Protein AF-A0A6B2G8E3-F1 (afdb_monomer_lite)

Secondary structure (DSSP, 8-state):
----SSS------SS--TTSSS--TT-S---SSHHHHHHHS-SS--B-TTSSBSSTT---SSSTTEETTEE--SEEE--SBTTBPPEE--SS-SSPP----BPPTT-EETTTTEEEETTEEEEHHHHHHHHHT-TT----HHHHHHHHHHH--TTS---SSSGGG--

Radius of gyration: 23.14 Å; chains: 1; bounding box: 54×34×61 Å

Structure (mmCIF, N/CA/C/O backbone):
data_AF-A0A6B2G8E3-F1
#
_entry.id   AF-A0A6B2G8E3-F1
#
loop_
_atom_site.group_PDB
_atom_site.id
_atom_site.type_symbol
_atom_site.label_atom_id
_atom_site.label_alt_id
_atom_site.label_comp_id
_atom_site.label_asym_id
_atom_site.label_entity_id
_atom_site.label_seq_id
_atom_site.pdbx_PDB_ins_code
_atom_site.Cartn_x
_atom_site.Cartn_y
_atom_site.Cartn_z
_atom_site.occupancy
_atom_site.B_iso_or_equiv
_atom_site.auth_seq_id
_atom_site.auth_comp_id
_atom_site.auth_asym_id
_atom_site.auth_atom_id
_atom_site.pdbx_PDB_model_num
ATOM 1 N N . SER A 1 1 ? -5.509 -1.601 -18.429 1.00 40.09 1 SER A N 1
ATOM 2 C CA . SER A 1 1 ? -4.854 -1.121 -17.200 1.00 40.09 1 SER A CA 1
ATOM 3 C C . SER A 1 1 ? -5.926 -0.511 -16.318 1.00 40.09 1 SER A C 1
ATOM 5 O O . SER A 1 1 ? -6.581 0.426 -16.755 1.00 40.09 1 SER A O 1
ATOM 7 N N . THR A 1 2 ? -6.190 -1.104 -15.153 1.00 43.28 2 THR A N 1
ATOM 8 C CA . THR A 1 2 ? -7.331 -0.767 -14.284 1.00 43.28 2 THR A CA 1
ATOM 9 C C . THR A 1 2 ? -6.805 -0.159 -12.985 1.00 43.28 2 THR A C 1
ATOM 11 O O . THR A 1 2 ? -6.820 -0.798 -11.940 1.00 43.28 2 THR A O 1
ATOM 14 N N . GLN A 1 3 ? -6.289 1.068 -13.053 1.00 52.97 3 GLN A N 1
ATOM 15 C CA . GLN A 1 3 ? -5.758 1.807 -11.896 1.00 52.97 3 GLN A CA 1
ATOM 16 C C . GLN A 1 3 ? -6.654 3.015 -11.567 1.00 52.97 3 GLN A C 1
ATOM 18 O O . GLN A 1 3 ? -6.177 4.119 -11.351 1.00 52.97 3 GLN A O 1
ATOM 23 N N . CYS A 1 4 ? -7.979 2.810 -11.553 1.00 56.28 4 CYS A N 1
ATOM 24 C CA . CYS A 1 4 ? -8.975 3.871 -11.319 1.00 56.28 4 CYS A CA 1
ATOM 25 C C . CYS A 1 4 ? -9.742 3.767 -9.986 1.00 56.28 4 CYS A C 1
ATOM 27 O O . CYS A 1 4 ? -10.675 4.533 -9.784 1.00 56.28 4 CYS A O 1
ATOM 29 N N . LEU A 1 5 ? -9.381 2.865 -9.063 1.00 51.88 5 LEU A N 1
ATOM 30 C CA . LEU A 1 5 ? -10.162 2.651 -7.826 1.00 51.88 5 LEU A CA 1
ATOM 31 C C . LEU A 1 5 ? -9.430 2.965 -6.512 1.00 51.88 5 LEU A C 1
ATOM 33 O O . LEU A 1 5 ? -9.969 2.704 -5.443 1.00 51.88 5 LEU A O 1
ATOM 37 N N . ARG A 1 6 ? -8.233 3.564 -6.548 1.00 53.66 6 ARG A N 1
ATOM 38 C CA . ARG A 1 6 ? -7.533 3.970 -5.309 1.00 53.66 6 ARG A CA 1
ATOM 39 C C . ARG A 1 6 ? -7.967 5.331 -4.763 1.00 53.66 6 ARG A C 1
ATOM 41 O O . ARG A 1 6 ? -7.667 5.654 -3.617 1.00 53.66 6 ARG A O 1
ATOM 48 N N . ILE A 1 7 ? -8.695 6.121 -5.550 1.00 48.19 7 ILE A N 1
ATOM 49 C CA . ILE A 1 7 ? -9.247 7.394 -5.089 1.00 48.19 7 ILE A CA 1
ATOM 50 C C . ILE A 1 7 ? -10.634 7.108 -4.521 1.00 48.19 7 ILE A C 1
ATOM 52 O O . ILE A 1 7 ? -11.611 6.999 -5.259 1.00 48.19 7 ILE A O 1
ATOM 56 N N . SER A 1 8 ? -10.720 6.988 -3.196 1.00 54.97 8 SER A N 1
ATOM 57 C CA . SER A 1 8 ? -12.003 7.088 -2.501 1.00 54.97 8 SER A CA 1
ATOM 58 C C . SER A 1 8 ? -12.574 8.471 -2.814 1.00 54.97 8 SER A C 1
ATOM 60 O O . SER A 1 8 ? -12.040 9.488 -2.360 1.00 54.97 8 SER A O 1
ATOM 62 N N . MET A 1 9 ? -13.602 8.527 -3.670 1.00 54.62 9 MET A N 1
ATOM 63 C CA . MET A 1 9 ? -14.314 9.770 -3.939 1.00 54.62 9 MET A CA 1
ATOM 64 C C . MET A 1 9 ? -14.793 10.308 -2.594 1.00 54.62 9 MET A C 1
ATOM 66 O O . MET A 1 9 ? -15.626 9.684 -1.938 1.00 54.62 9 MET A O 1
ATOM 70 N N . ARG A 1 10 ? -14.256 11.461 -2.173 1.00 57.34 10 ARG A N 1
ATOM 71 C CA . ARG A 1 10 ? -14.708 12.199 -0.986 1.00 57.34 10 ARG A CA 1
ATOM 72 C C . ARG A 1 10 ? -16.093 12.792 -1.260 1.00 57.34 10 ARG A C 1
ATOM 74 O O . ARG A 1 10 ? -16.267 14.005 -1.305 1.00 57.34 10 ARG A O 1
ATOM 81 N N . SER A 1 11 ? -17.082 11.933 -1.478 1.00 59.59 11 SER A N 1
ATOM 82 C CA . SER A 1 11 ? -18.479 12.306 -1.341 1.00 59.59 11 SER A CA 1
ATOM 83 C C . SER A 1 11 ? -18.673 12.658 0.128 1.00 59.59 11 SER A C 1
ATOM 85 O O . SER A 1 11 ? -18.470 11.812 0.999 1.00 59.59 11 SER A O 1
ATOM 87 N N . LYS A 1 12 ? -18.984 13.925 0.426 1.00 56.44 12 LYS A N 1
ATOM 88 C CA . LYS A 1 12 ? -19.460 14.304 1.759 1.00 56.44 12 LYS A CA 1
ATOM 89 C C . LYS A 1 12 ? -20.747 13.525 1.990 1.00 56.44 12 LYS A C 1
ATOM 91 O O . LYS A 1 12 ? -21.782 13.866 1.421 1.00 56.44 12 LYS A O 1
ATOM 96 N N . ARG A 1 13 ? -20.667 12.459 2.781 1.00 64.50 13 ARG A N 1
ATOM 97 C CA . ARG A 1 13 ? -21.838 11.678 3.155 1.00 64.50 13 ARG A CA 1
ATOM 98 C C . ARG A 1 13 ? -22.793 12.584 3.926 1.00 64.50 13 ARG A C 1
ATOM 100 O O . ARG A 1 13 ? -22.408 13.231 4.895 1.00 64.50 13 ARG A O 1
ATOM 107 N N . ILE A 1 14 ? -24.017 12.701 3.414 1.00 65.62 14 ILE A N 1
ATOM 108 C CA . ILE A 1 14 ? -25.069 13.572 3.964 1.00 65.62 14 ILE A CA 1
ATOM 109 C C . ILE A 1 14 ? -25.704 12.924 5.208 1.00 65.62 14 ILE A C 1
ATOM 111 O O . ILE A 1 14 ? -26.294 13.616 6.033 1.00 65.62 14 ILE A O 1
ATOM 115 N N . TYR A 1 15 ? -25.558 11.606 5.362 1.00 72.69 15 TYR A N 1
ATOM 116 C CA . TYR A 1 15 ? -26.132 10.824 6.448 1.00 72.69 15 TYR A CA 1
ATOM 117 C C . TYR A 1 15 ? -25.060 9.922 7.060 1.00 72.69 15 TYR A C 1
ATOM 119 O O . TYR A 1 15 ? -24.352 9.255 6.309 1.00 72.69 15 TYR A O 1
ATOM 127 N N . SER A 1 16 ? -24.956 9.938 8.391 1.00 83.06 16 SER A N 1
ATOM 128 C CA . SER A 1 16 ? -24.069 9.062 9.163 1.00 83.06 16 SER A CA 1
ATOM 129 C C . SER A 1 16 ? -24.804 7.773 9.491 1.00 83.06 16 SER A C 1
ATOM 131 O O . SER A 1 16 ? -25.940 7.829 9.980 1.00 83.06 16 SER A O 1
ATOM 133 N N . LYS A 1 17 ? -24.198 6.624 9.190 1.00 89.50 17 LYS A N 1
ATOM 134 C CA . LYS A 1 17 ? -24.823 5.330 9.453 1.00 89.50 17 LYS A CA 1
ATOM 135 C C . LYS A 1 17 ? -23.795 4.271 9.826 1.00 89.50 17 LYS A C 1
ATOM 137 O O . LYS A 1 17 ? -23.260 3.593 8.957 1.00 89.50 17 LYS A O 1
ATOM 142 N N . CYS A 1 18 ? -23.734 3.996 11.122 1.00 89.69 18 CYS A N 1
ATOM 143 C CA . CYS A 1 18 ? -22.975 2.873 11.636 1.00 89.69 18 CYS A CA 1
ATOM 144 C C . CYS A 1 18 ? -23.301 1.548 10.926 1.00 89.69 18 CYS A C 1
ATOM 146 O O . CYS A 1 18 ? -24.467 1.132 10.819 1.00 89.69 18 CYS A O 1
ATOM 148 N N . GLY A 1 19 ? -22.244 0.869 10.490 1.00 88.44 19 GLY A N 1
ATOM 149 C CA . GLY A 1 19 ? -22.281 -0.444 9.867 1.00 88.44 19 GLY A CA 1
ATOM 150 C C . GLY A 1 19 ? -22.314 -0.395 8.342 1.00 88.44 19 GLY A C 1
ATOM 151 O O . GLY A 1 19 ? -22.687 -1.388 7.707 1.00 88.44 19 GLY A O 1
ATOM 152 N N . ASP A 1 20 ? -21.969 0.739 7.738 1.00 88.62 20 ASP A N 1
ATOM 153 C CA . ASP A 1 20 ? -21.867 0.895 6.289 1.00 88.62 20 ASP A CA 1
ATOM 154 C C . ASP A 1 20 ? -20.412 0.914 5.777 1.00 88.62 20 ASP A C 1
ATOM 156 O O . ASP A 1 20 ? -20.175 1.010 4.567 1.00 88.62 20 ASP A O 1
ATOM 160 N N . GLY A 1 21 ? -19.455 0.732 6.693 1.00 86.25 21 GLY A N 1
ATOM 161 C CA . GLY A 1 21 ? -18.032 0.560 6.421 1.00 86.25 21 GLY A CA 1
ATOM 162 C C . GLY A 1 21 ? -17.268 1.869 6.246 1.00 86.25 21 GLY A C 1
ATOM 163 O O . GLY A 1 21 ? -16.173 1.855 5.682 1.00 86.25 21 GLY A O 1
ATOM 164 N N . HIS A 1 22 ? -17.826 3.005 6.666 1.00 87.31 22 HIS A N 1
ATOM 165 C CA . HIS A 1 22 ? -17.102 4.270 6.685 1.00 87.31 22 HIS A CA 1
ATOM 166 C C . HIS A 1 22 ? -17.277 4.979 8.016 1.00 87.31 22 HIS A C 1
ATOM 168 O O . HIS A 1 22 ? -18.388 5.249 8.435 1.00 87.31 22 HIS A O 1
ATOM 174 N N . VAL A 1 23 ? -16.155 5.391 8.599 1.00 89.31 23 VAL A N 1
ATOM 175 C CA . VAL A 1 23 ? -16.160 6.161 9.843 1.00 89.31 23 VAL A CA 1
ATOM 176 C C . VAL A 1 23 ? -16.769 7.544 9.606 1.00 89.31 23 VAL A C 1
ATOM 178 O O . VAL A 1 23 ? -16.157 8.400 8.952 1.00 89.31 23 VAL A O 1
ATOM 181 N N . ASP A 1 24 ? -17.966 7.754 10.144 1.00 90.12 24 ASP A N 1
ATOM 182 C CA . ASP A 1 24 ? -18.692 9.018 10.092 1.00 90.12 24 ASP A CA 1
ATOM 183 C C . ASP A 1 24 ? -18.494 9.864 11.369 1.00 90.12 24 ASP A C 1
ATOM 185 O O . ASP A 1 24 ? -17.752 9.538 12.298 1.00 90.12 24 ASP A O 1
ATOM 189 N N . LYS A 1 25 ? -19.148 11.032 11.423 1.00 85.75 25 LYS A N 1
ATOM 190 C CA . LYS A 1 25 ? -19.110 11.897 12.608 1.00 85.75 25 LYS A CA 1
ATOM 191 C C . LYS A 1 25 ? -19.791 11.190 13.792 1.00 85.75 25 LYS A C 1
ATOM 193 O O . LYS A 1 25 ? -20.986 10.925 13.719 1.00 85.75 25 LYS A O 1
ATOM 198 N N . ASN A 1 26 ? -19.058 11.057 14.904 1.00 87.06 26 ASN A N 1
ATOM 199 C CA . ASN A 1 26 ? -19.423 10.370 16.162 1.00 87.06 26 ASN A CA 1
ATOM 200 C C . ASN A 1 26 ? -19.170 8.852 16.190 1.00 87.06 26 ASN A C 1
ATOM 202 O O . ASN A 1 26 ? -19.643 8.191 17.110 1.00 87.06 26 ASN A O 1
ATOM 206 N N . GLU A 1 27 ? -18.426 8.322 15.227 1.00 91.69 27 GLU A N 1
ATOM 207 C CA . GLU A 1 27 ? -17.971 6.932 15.224 1.00 91.69 27 GLU A CA 1
ATOM 208 C C . GLU A 1 27 ? -16.457 6.891 15.444 1.00 91.69 27 GLU A C 1
ATOM 210 O O . GLU A 1 27 ? -15.724 7.735 14.919 1.00 91.69 27 GLU A O 1
ATOM 215 N N . ASP A 1 28 ? -15.983 5.906 16.204 1.00 92.00 28 ASP A N 1
ATOM 216 C CA . ASP A 1 28 ? -14.546 5.651 16.368 1.00 92.00 28 ASP A CA 1
ATOM 217 C C . ASP A 1 28 ? -14.015 4.748 15.240 1.00 92.00 28 ASP A C 1
ATOM 219 O O . ASP A 1 28 ? -12.846 4.810 14.853 1.00 92.00 28 ASP A O 1
ATOM 223 N N . CYS A 1 29 ? -14.886 3.885 14.715 1.00 91.12 29 CYS A N 1
ATOM 224 C CA . CYS A 1 29 ? -14.590 2.866 13.717 1.00 91.12 29 CYS A CA 1
ATOM 225 C C . CYS A 1 29 ? -15.878 2.399 13.030 1.00 91.12 29 CYS A C 1
ATOM 227 O O . CYS A 1 29 ? -16.948 2.514 13.608 1.00 91.12 29 CYS A O 1
ATOM 229 N N . ASP A 1 30 ? -15.783 1.797 11.842 1.00 90.38 30 ASP A N 1
ATOM 230 C CA . ASP A 1 30 ? -16.917 1.109 11.216 1.00 90.38 30 ASP A CA 1
ATOM 231 C C . ASP A 1 30 ? -16.437 -0.185 10.540 1.00 90.38 30 ASP A C 1
ATOM 233 O O . ASP A 1 30 ? -15.726 -0.182 9.539 1.00 90.38 30 ASP A O 1
ATOM 237 N N . CYS A 1 31 ? -16.824 -1.314 11.125 1.00 86.81 31 CYS A N 1
ATOM 238 C CA . CYS A 1 31 ? -16.509 -2.675 10.683 1.00 86.81 31 CYS A CA 1
ATOM 239 C C . CYS A 1 31 ? -17.521 -3.245 9.666 1.00 86.81 31 CYS A C 1
ATOM 241 O O . CYS A 1 31 ? -17.477 -4.438 9.342 1.00 86.81 31 CYS A O 1
ATOM 243 N N . GLY A 1 32 ? -18.446 -2.421 9.175 1.00 86.25 32 GLY A N 1
ATOM 244 C CA . GLY A 1 32 ? -19.519 -2.801 8.270 1.00 86.25 32 GLY A CA 1
ATOM 245 C C . GLY A 1 32 ? -20.709 -3.447 8.980 1.00 86.25 32 GLY A C 1
ATOM 246 O O . GLY A 1 32 ? -20.903 -3.339 10.190 1.00 86.25 32 GLY A O 1
ATOM 247 N N . HIS A 1 33 ? -21.548 -4.129 8.199 1.00 85.88 33 HIS A N 1
ATOM 248 C CA . HIS A 1 33 ? -22.840 -4.633 8.662 1.00 85.88 33 HIS A CA 1
ATOM 249 C C . HIS A 1 33 ? -22.715 -5.469 9.947 1.00 85.88 33 HIS A C 1
ATOM 251 O O . HIS A 1 33 ? -21.874 -6.364 10.019 1.00 85.88 33 HIS A O 1
ATOM 257 N N . GLN A 1 34 ? -23.597 -5.247 10.929 1.00 78.75 34 GLN A N 1
ATOM 258 C CA . GLN A 1 34 ? -23.481 -5.793 12.295 1.00 78.75 34 GLN A CA 1
ATOM 259 C C . GLN A 1 34 ? -23.169 -7.299 12.348 1.00 78.75 34 GLN A C 1
ATOM 261 O O . GLN A 1 34 ? -22.269 -7.735 13.058 1.00 78.75 34 GLN A O 1
ATOM 266 N N . GLN A 1 35 ? -23.862 -8.100 11.531 1.00 74.00 35 GLN A N 1
ATOM 267 C CA . GLN A 1 35 ? -23.666 -9.557 11.485 1.00 74.00 35 GLN A CA 1
ATOM 268 C C . GLN A 1 35 ? -22.281 -9.985 10.973 1.00 74.00 35 GLN A C 1
ATOM 270 O O . GLN A 1 35 ? -21.841 -11.100 11.256 1.00 74.00 35 GLN A O 1
ATOM 275 N N . ILE A 1 36 ? -21.635 -9.135 10.172 1.00 74.31 36 ILE A N 1
ATOM 276 C CA . ILE A 1 36 ? -20.290 -9.336 9.629 1.00 74.31 36 ILE A CA 1
ATOM 277 C C . ILE A 1 36 ? -19.264 -8.795 10.623 1.00 74.31 36 ILE A C 1
ATOM 279 O O . ILE A 1 36 ? -1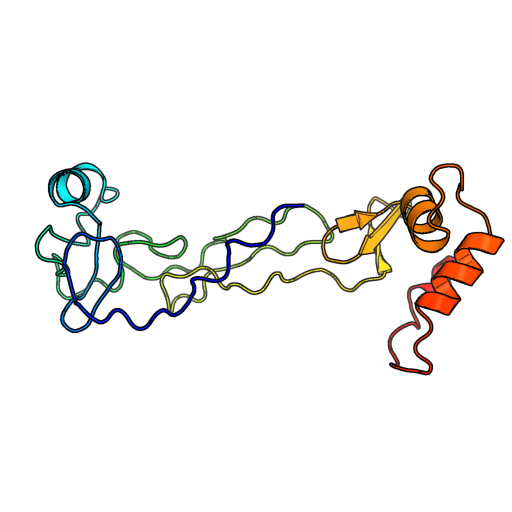8.289 -9.487 10.898 1.00 74.31 36 ILE A O 1
ATOM 283 N N . CYS A 1 37 ? -19.515 -7.626 11.218 1.00 79.31 37 CYS A N 1
ATOM 284 C CA . CYS A 1 37 ? -18.623 -7.006 12.193 1.00 79.31 37 CYS A CA 1
ATOM 285 C C . CYS A 1 37 ? -18.264 -7.956 13.346 1.00 79.31 37 CYS A C 1
ATOM 287 O O . CYS A 1 37 ? -17.086 -8.184 13.624 1.00 79.31 37 CYS A O 1
ATOM 289 N N . ASP A 1 38 ? -19.268 -8.607 13.939 1.00 69.69 38 ASP A N 1
ATOM 290 C CA . ASP A 1 38 ? -19.068 -9.523 15.068 1.00 69.69 38 ASP A CA 1
ATOM 291 C C . ASP A 1 38 ? -18.363 -10.838 14.673 1.00 69.69 38 ASP A C 1
ATOM 293 O O . ASP A 1 38 ? -17.876 -11.566 15.542 1.00 69.69 38 ASP A O 1
ATOM 297 N N . LYS A 1 39 ? -18.320 -11.163 13.370 1.00 67.38 39 LYS A N 1
ATOM 298 C CA . LYS A 1 39 ? -17.778 -12.423 12.829 1.00 67.38 39 LYS A CA 1
ATOM 299 C C . LYS A 1 39 ? -16.408 -12.289 12.157 1.00 67.38 39 LYS A C 1
ATOM 301 O O . LYS A 1 39 ? -15.659 -13.261 12.162 1.00 67.38 39 LYS A O 1
ATOM 306 N N . PHE A 1 40 ? -16.103 -11.140 11.551 1.00 60.62 40 PHE A N 1
ATOM 307 C CA . PHE A 1 40 ? -14.959 -10.953 10.645 1.00 60.62 40 PHE A CA 1
ATOM 308 C C . PHE A 1 40 ? -13.954 -9.888 11.096 1.00 60.62 40 PHE A C 1
ATOM 310 O O . PHE A 1 40 ? -12.910 -9.754 10.459 1.00 60.62 40 PHE A O 1
ATOM 317 N N . THR A 1 41 ? -14.211 -9.152 12.183 1.00 57.44 41 THR A N 1
ATOM 318 C CA . THR A 1 41 ? -13.176 -8.294 12.776 1.00 57.44 41 THR A CA 1
ATOM 319 C C . THR A 1 41 ? -12.028 -9.180 13.268 1.00 57.44 41 THR A C 1
ATOM 321 O O . THR A 1 41 ? -12.182 -10.022 14.152 1.00 57.44 41 THR A O 1
ATOM 324 N N . ASN A 1 42 ? -10.892 -9.070 12.579 1.00 52.06 42 ASN A N 1
ATOM 325 C CA . ASN A 1 42 ? -9.691 -9.880 12.752 1.00 52.06 42 ASN A CA 1
ATOM 326 C C . ASN A 1 42 ? -9.312 -10.048 14.222 1.00 52.06 42 ASN A C 1
ATOM 328 O O . ASN A 1 42 ? -8.735 -9.123 14.763 1.00 52.06 42 ASN A O 1
ATOM 332 N N . LYS A 1 43 ? -9.541 -11.235 14.804 1.00 48.66 43 LYS A N 1
ATOM 333 C CA . LYS A 1 43 ? -8.863 -11.842 15.977 1.00 48.66 43 LYS A CA 1
ATOM 334 C C . LYS A 1 43 ? -8.777 -11.036 17.296 1.00 48.66 43 LYS A C 1
ATOM 336 O O . LYS A 1 43 ? -8.555 -11.645 18.333 1.00 48.66 43 LYS A O 1
ATOM 341 N N . ASP A 1 44 ? -9.085 -9.750 17.276 1.00 56.25 44 ASP A N 1
ATOM 342 C CA . ASP A 1 44 ? -9.237 -8.785 18.346 1.00 56.25 44 ASP A CA 1
ATOM 343 C C . ASP A 1 44 ? -10.400 -7.896 17.904 1.00 56.25 44 ASP A C 1
ATOM 345 O O . ASP A 1 44 ? -10.358 -7.259 16.853 1.00 56.25 44 ASP A O 1
ATOM 349 N N . LYS A 1 45 ? -11.492 -7.912 18.665 1.00 78.25 45 LYS A N 1
ATOM 350 C CA . LYS A 1 45 ? -12.707 -7.142 18.378 1.00 78.25 45 LYS A CA 1
ATOM 351 C C . LYS A 1 45 ? -12.413 -5.650 18.538 1.00 78.25 45 LYS A C 1
ATOM 353 O O . LYS A 1 45 ? -12.818 -5.079 19.535 1.00 78.25 45 LYS A O 1
ATOM 358 N N . CYS A 1 46 ? -11.647 -5.017 17.655 1.00 89.25 46 CYS A N 1
ATOM 359 C CA . CYS A 1 46 ? -11.242 -3.620 17.822 1.00 89.25 46 CYS A CA 1
ATOM 360 C C . CYS A 1 46 ? -12.449 -2.680 17.766 1.00 89.25 46 CYS A C 1
ATOM 362 O O . CYS A 1 46 ? -12.509 -1.726 18.533 1.00 89.25 46 CYS A O 1
ATOM 364 N N . CYS A 1 47 ? -13.415 -3.001 16.904 1.00 90.56 47 CYS A N 1
ATOM 365 C CA . CYS A 1 47 ? -14.674 -2.288 16.726 1.00 90.56 47 CYS A CA 1
ATOM 366 C C . CYS A 1 47 ? -15.859 -3.167 17.126 1.00 90.56 47 CYS A C 1
ATOM 368 O O . CYS A 1 47 ? -15.819 -4.379 16.896 1.00 90.56 47 CYS A O 1
ATOM 370 N N . ASP A 1 48 ? -16.907 -2.569 17.687 1.00 88.38 48 ASP A N 1
ATOM 371 C CA . ASP A 1 48 ? -18.195 -3.231 17.891 1.00 88.38 48 ASP A CA 1
ATOM 372 C C . ASP A 1 48 ? -19.254 -2.818 16.853 1.00 88.38 48 ASP A C 1
ATOM 374 O O . ASP A 1 48 ? -19.081 -1.897 16.056 1.00 88.38 48 ASP A O 1
ATOM 378 N N . SER A 1 49 ? -20.403 -3.496 16.887 1.00 87.56 49 SER A N 1
ATOM 379 C CA . SER A 1 49 ? -21.566 -3.212 16.033 1.00 87.56 49 SER A CA 1
ATOM 380 C C . SER A 1 49 ? -22.288 -1.890 16.348 1.00 87.56 49 SER A C 1
ATOM 382 O O . SER A 1 49 ? -23.338 -1.613 15.755 1.00 87.56 49 SER A O 1
ATOM 384 N N . LYS A 1 50 ? -21.748 -1.093 17.281 1.00 89.50 50 LYS A N 1
ATOM 385 C CA . LYS A 1 50 ? -22.157 0.281 17.597 1.00 89.50 50 LYS A CA 1
ATOM 386 C C . LYS A 1 50 ? -21.142 1.313 17.090 1.00 89.50 50 LYS A C 1
ATOM 388 O O . LYS A 1 50 ? -21.322 2.490 17.387 1.00 89.50 50 LYS A O 1
ATOM 393 N N . CYS A 1 51 ? -20.134 0.887 16.324 1.00 90.62 51 CYS A N 1
ATOM 394 C CA . CYS A 1 51 ? -19.118 1.751 15.723 1.00 90.62 51 CYS A CA 1
ATOM 395 C C . CYS A 1 51 ? -18.218 2.452 16.749 1.00 90.62 51 CYS A C 1
ATOM 397 O O . CYS A 1 51 ? -17.745 3.572 16.546 1.00 90.62 51 CYS A O 1
ATOM 399 N N . MET A 1 52 ? -17.977 1.760 17.865 1.00 91.25 52 MET A N 1
ATOM 400 C CA . MET A 1 52 ? -17.115 2.207 18.953 1.00 91.25 52 MET A CA 1
ATOM 401 C C . MET A 1 52 ? -15.922 1.271 19.111 1.00 91.25 52 MET A C 1
ATOM 403 O O . MET A 1 52 ? -16.028 0.056 18.893 1.00 91.25 52 MET A O 1
ATOM 407 N N . PHE A 1 53 ? -14.791 1.812 19.572 1.00 92.31 53 PHE A N 1
ATOM 408 C CA . PHE A 1 53 ? -13.698 0.948 19.994 1.00 92.31 53 PHE A CA 1
ATOM 409 C C . PHE A 1 53 ? -14.104 0.135 21.224 1.00 92.31 53 PHE A C 1
ATOM 411 O O . PHE A 1 53 ? -14.601 0.673 22.215 1.00 92.31 53 PHE A O 1
ATOM 418 N N . THR A 1 54 ? -13.838 -1.173 21.215 1.00 90.69 54 THR A N 1
ATOM 419 C CA . THR A 1 54 ? -14.178 -2.019 22.378 1.00 90.69 54 THR A CA 1
ATOM 420 C C . THR A 1 54 ? -13.275 -1.770 23.584 1.00 90.69 54 THR A C 1
ATOM 422 O O . THR A 1 54 ? -13.616 -2.159 24.704 1.00 90.69 54 THR A O 1
ATOM 425 N N . LYS A 1 55 ? -12.122 -1.121 23.373 1.00 90.06 55 LYS A N 1
ATOM 426 C CA . LYS A 1 55 ? -11.217 -0.643 24.422 1.00 90.06 55 LYS A CA 1
ATOM 427 C C . LYS A 1 55 ? -10.737 0.766 24.092 1.00 90.06 55 LYS A C 1
ATOM 429 O O . LYS A 1 55 ? -10.316 1.028 22.972 1.00 90.06 55 LYS A O 1
ATOM 434 N N . GLY A 1 56 ? -10.686 1.636 25.101 1.00 88.00 56 GLY A N 1
ATOM 435 C CA . GLY A 1 56 ? -10.284 3.040 24.931 1.00 88.00 56 GLY A CA 1
ATOM 436 C C . GLY A 1 56 ? -8.814 3.278 24.550 1.00 88.00 56 GLY A C 1
ATOM 437 O O . GLY A 1 56 ? -8.443 4.414 24.295 1.00 88.00 56 GLY A O 1
ATOM 438 N N . GLN A 1 57 ? -7.977 2.236 24.525 1.00 88.75 57 GLN A N 1
ATOM 439 C CA . GLN A 1 57 ? -6.570 2.313 24.102 1.00 88.75 57 GLN A CA 1
ATOM 440 C C . GLN A 1 57 ? -6.358 1.984 22.615 1.00 88.75 57 GLN A C 1
ATOM 442 O O . GLN A 1 57 ? -5.224 1.995 22.149 1.00 88.75 57 GLN A O 1
ATOM 447 N N . TYR A 1 58 ? -7.412 1.599 21.895 1.00 92.56 58 TYR A N 1
ATOM 448 C CA . TYR A 1 58 ? -7.314 1.240 20.485 1.00 92.56 58 TYR A CA 1
ATOM 449 C C . TYR A 1 58 ? -7.248 2.482 19.603 1.00 92.56 58 TYR A C 1
ATOM 451 O O . TYR A 1 58 ? -7.851 3.510 19.900 1.00 92.56 58 TYR A O 1
ATOM 459 N N . PHE A 1 59 ? -6.495 2.367 18.512 1.00 92.88 59 PHE A N 1
ATOM 460 C CA . PHE A 1 59 ? -6.265 3.456 17.562 1.00 92.88 59 PHE A CA 1
ATOM 461 C C . PHE A 1 59 ? -6.853 3.164 16.182 1.00 92.88 59 PHE A C 1
ATOM 463 O O . PHE A 1 59 ? -7.035 4.077 15.382 1.00 92.88 59 PHE A O 1
ATOM 470 N N . CYS A 1 60 ? -7.135 1.898 15.880 1.00 92.19 60 CYS A N 1
ATOM 471 C CA . CYS A 1 60 ? -7.707 1.484 14.609 1.00 92.19 60 CYS A CA 1
ATOM 472 C C . CYS A 1 60 ? -8.491 0.178 14.752 1.00 92.19 60 CYS A C 1
ATOM 474 O O . CYS A 1 60 ? -8.308 -0.574 15.709 1.00 92.19 60 CYS A O 1
ATOM 476 N N . ALA A 1 61 ? -9.343 -0.103 13.766 1.00 89.94 61 ALA A N 1
ATOM 477 C CA . ALA A 1 61 ? -10.057 -1.374 13.661 1.00 89.94 61 ALA A CA 1
ATOM 478 C C . ALA A 1 61 ? -9.947 -2.048 12.288 1.00 89.94 61 ALA A C 1
ATOM 480 O O . ALA A 1 61 ? -10.164 -3.254 12.181 1.00 89.94 61 ALA A O 1
ATOM 481 N N . ASP A 1 62 ? -9.607 -1.286 11.252 1.00 87.62 62 ASP A N 1
ATOM 482 C CA . ASP A 1 62 ? -9.494 -1.738 9.871 1.00 87.62 62 ASP A CA 1
ATOM 483 C C . ASP A 1 62 ? -8.289 -1.088 9.171 1.00 87.62 62 ASP A C 1
ATOM 485 O O . ASP A 1 62 ? -7.622 -0.221 9.738 1.00 87.62 62 ASP A O 1
ATOM 489 N N . GLY A 1 63 ? -8.033 -1.488 7.925 1.00 88.88 63 GLY A N 1
ATOM 490 C CA . GLY A 1 63 ? -6.980 -0.930 7.076 1.00 88.88 63 GLY A CA 1
ATOM 491 C C . GLY A 1 63 ? -5.657 -1.699 7.129 1.00 88.88 63 GLY A C 1
ATOM 492 O O . GLY A 1 63 ? -5.320 -2.345 8.120 1.00 88.88 63 GLY A O 1
ATOM 493 N N . ASP A 1 64 ? -4.884 -1.611 6.042 1.00 92.38 64 ASP A N 1
ATOM 494 C CA . ASP A 1 64 ? -3.643 -2.382 5.842 1.00 92.38 64 ASP A CA 1
ATOM 495 C C . ASP A 1 64 ? -2.533 -2.050 6.857 1.00 92.38 64 ASP A C 1
ATOM 497 O O . ASP A 1 64 ? -1.578 -2.815 7.024 1.00 92.38 64 ASP A O 1
ATOM 501 N N . CYS A 1 65 ? -2.655 -0.901 7.529 1.00 94.88 65 CYS A N 1
ATOM 502 C CA . CYS A 1 65 ? -1.735 -0.443 8.566 1.00 94.88 65 CYS A CA 1
ATOM 503 C C . CYS A 1 65 ? -2.279 -0.601 9.988 1.00 94.88 65 CYS A C 1
ATOM 505 O O . CYS A 1 65 ? -1.689 -0.047 10.920 1.00 94.88 65 CYS A O 1
ATOM 507 N N . CYS A 1 66 ? -3.357 -1.363 10.179 1.00 93.25 66 CYS A N 1
ATOM 508 C CA . CYS A 1 66 ? -3.881 -1.706 11.495 1.00 93.25 66 CYS A CA 1
ATOM 509 C C . CYS A 1 66 ? -3.490 -3.130 11.899 1.00 93.25 66 CYS A C 1
ATOM 511 O O . CYS A 1 66 ? -3.834 -4.100 11.220 1.00 93.25 66 CYS A O 1
ATOM 513 N N . LYS A 1 67 ? -2.788 -3.274 13.026 1.00 92.62 67 LYS A N 1
ATOM 514 C CA . LYS A 1 67 ? -2.443 -4.578 13.607 1.00 92.62 67 LYS A CA 1
ATOM 515 C C . LYS A 1 67 ? -2.717 -4.567 15.097 1.00 92.62 67 LYS A C 1
ATOM 517 O O . LYS A 1 67 ? -2.274 -3.662 15.789 1.00 92.62 67 LYS A O 1
ATOM 522 N N . ASN A 1 68 ? -3.425 -5.585 15.585 1.00 90.69 68 ASN A N 1
ATOM 523 C CA . ASN A 1 68 ? -3.795 -5.716 16.999 1.00 90.69 68 ASN A CA 1
ATOM 524 C C . ASN A 1 68 ? -4.441 -4.429 17.561 1.00 90.69 68 ASN A C 1
ATOM 526 O O . ASN A 1 68 ? -4.149 -4.015 18.679 1.00 90.69 68 ASN A O 1
ATOM 530 N N . CYS A 1 69 ? -5.294 -3.784 16.758 1.00 91.94 69 CYS A N 1
ATOM 531 C CA . CYS A 1 69 ? -5.967 -2.516 17.064 1.00 91.94 69 CYS A CA 1
ATOM 532 C C . CYS A 1 69 ? -5.052 -1.286 17.250 1.00 91.94 69 CYS A C 1
ATOM 534 O O . CYS A 1 69 ? -5.503 -0.246 17.742 1.00 91.94 69 CYS A O 1
ATOM 536 N N . GLU A 1 70 ? -3.786 -1.376 16.842 1.00 93.94 70 GLU A N 1
ATOM 537 C CA . GLU A 1 70 ? -2.808 -0.290 16.883 1.00 93.94 70 GLU A CA 1
ATOM 538 C C . GLU A 1 70 ? -2.268 0.024 15.482 1.00 93.94 70 GLU A C 1
ATOM 540 O O . GLU A 1 70 ? -2.251 -0.822 14.577 1.00 93.94 70 GLU A O 1
ATOM 545 N N . TYR A 1 71 ? -1.811 1.264 15.292 1.00 95.50 71 TYR A N 1
ATOM 546 C CA . TYR A 1 71 ? -1.090 1.628 14.078 1.00 95.50 71 TYR A CA 1
ATOM 547 C C . TYR A 1 71 ? 0.236 0.880 14.007 1.00 95.50 71 TYR A C 1
ATOM 549 O O . TYR A 1 71 ? 0.929 0.681 15.001 1.00 95.50 71 TYR A O 1
ATOM 557 N N . SER A 1 72 ? 0.607 0.486 12.798 1.00 95.56 72 SER A N 1
ATOM 558 C CA . SER A 1 72 ? 1.771 -0.359 12.557 1.00 95.56 72 SER A CA 1
ATOM 559 C C . SER A 1 72 ? 2.788 0.315 11.640 1.00 95.56 72 SER A C 1
ATOM 561 O O . SER A 1 72 ? 2.508 1.332 11.007 1.00 95.56 72 SER A O 1
ATOM 563 N N . VAL A 1 73 ? 3.980 -0.277 11.568 1.00 96.56 73 VAL A N 1
ATOM 564 C CA . VAL A 1 73 ? 5.092 0.142 10.696 1.00 96.56 73 VAL A CA 1
ATOM 565 C C . VAL A 1 73 ? 5.500 -0.971 9.720 1.00 96.56 73 VAL A C 1
ATOM 567 O O . VAL A 1 73 ? 6.664 -1.110 9.361 1.00 96.56 73 VAL A O 1
ATOM 570 N N . ASN A 1 74 ? 4.553 -1.829 9.320 1.00 94.81 74 ASN A N 1
ATOM 571 C CA . ASN A 1 74 ? 4.826 -2.888 8.345 1.00 94.81 74 ASN A CA 1
ATOM 572 C C . ASN A 1 74 ? 4.740 -2.405 6.899 1.00 94.81 74 ASN A C 1
ATOM 574 O O . ASN A 1 74 ? 4.129 -1.385 6.595 1.00 94.81 74 ASN A O 1
ATOM 578 N N . ILE A 1 75 ? 5.274 -3.227 5.999 1.00 95.44 75 ILE A N 1
ATOM 579 C CA . ILE A 1 75 ? 4.968 -3.152 4.573 1.00 95.44 75 ILE A CA 1
ATOM 580 C C . ILE A 1 75 ? 3.469 -3.426 4.400 1.00 95.44 75 ILE A C 1
ATOM 582 O O . ILE A 1 75 ? 2.993 -4.499 4.781 1.00 95.44 75 ILE A O 1
ATOM 586 N N . CYS A 1 76 ? 2.721 -2.452 3.886 1.00 94.75 76 CYS A N 1
ATOM 587 C CA . CYS A 1 76 ? 1.294 -2.588 3.566 1.00 94.75 76 CYS A CA 1
ATOM 588 C C . CYS A 1 76 ? 1.054 -2.834 2.078 1.00 94.75 76 CYS A C 1
ATOM 590 O O . CYS A 1 76 ? 0.054 -3.448 1.713 1.00 94.75 76 CYS A O 1
ATOM 592 N N . ARG A 1 77 ? 2.008 -2.449 1.223 1.00 93.75 77 ARG A N 1
ATOM 593 C CA . ARG A 1 77 ? 2.041 -2.878 -0.172 1.00 93.75 77 ARG A CA 1
ATOM 594 C C . ARG A 1 77 ? 3.438 -3.366 -0.544 1.00 93.75 77 ARG A C 1
ATOM 596 O O . ARG A 1 77 ? 4.366 -2.560 -0.574 1.00 93.75 77 ARG A O 1
ATOM 603 N N . PRO A 1 78 ? 3.593 -4.653 -0.884 1.00 92.56 78 PRO A N 1
ATOM 604 C CA . PRO A 1 78 ? 4.844 -5.158 -1.428 1.00 92.56 78 PRO A CA 1
ATOM 605 C C . PRO A 1 78 ? 5.213 -4.477 -2.750 1.00 92.56 78 PRO A C 1
ATOM 607 O O . PRO A 1 78 ? 4.340 -4.073 -3.530 1.00 92.56 78 PRO A O 1
ATOM 610 N N . SER A 1 79 ? 6.514 -4.412 -3.019 1.00 92.25 79 SER A N 1
ATOM 611 C CA . SER A 1 79 ? 7.046 -4.072 -4.338 1.00 92.25 79 SER A CA 1
ATOM 612 C C . SER A 1 79 ? 6.568 -5.081 -5.392 1.00 92.25 79 SER A C 1
ATOM 614 O O . SER A 1 79 ? 6.551 -6.289 -5.149 1.00 92.25 79 SER A O 1
ATOM 616 N N . ARG A 1 80 ? 6.195 -4.595 -6.581 1.00 89.50 80 ARG A N 1
ATOM 617 C CA . ARG A 1 80 ? 5.884 -5.430 -7.756 1.00 89.50 80 ARG A CA 1
ATOM 618 C C . ARG A 1 80 ? 7.105 -5.724 -8.633 1.00 89.50 80 ARG A C 1
ATOM 620 O O . ARG A 1 80 ? 6.972 -6.413 -9.641 1.00 89.50 80 ARG A O 1
ATOM 627 N N . GLY A 1 81 ? 8.273 -5.194 -8.282 1.00 89.06 81 GLY A N 1
ATOM 628 C CA . GLY A 1 81 ? 9.511 -5.337 -9.040 1.00 89.06 81 GLY A CA 1
ATOM 629 C C . GLY A 1 81 ? 10.478 -4.187 -8.773 1.00 89.06 81 GLY A C 1
ATOM 630 O O . GLY A 1 81 ? 10.145 -3.210 -8.117 1.00 89.06 81 GLY A O 1
ATOM 631 N N . GLU A 1 82 ? 11.680 -4.262 -9.334 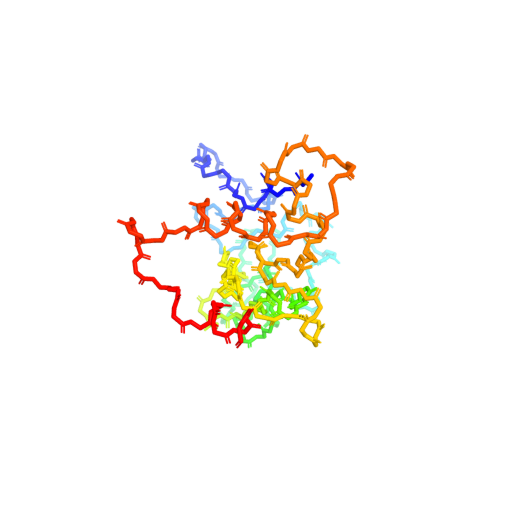1.00 90.44 82 GLU A N 1
ATOM 632 C CA . GLU A 1 82 ? 12.773 -3.296 -9.104 1.00 90.44 82 GLU A CA 1
ATOM 633 C C . GLU A 1 82 ? 12.447 -1.819 -9.436 1.00 90.44 82 GLU A C 1
ATOM 635 O O . GLU A 1 82 ? 13.134 -0.894 -8.980 1.00 90.44 82 GLU A O 1
ATOM 640 N N . CYS A 1 83 ? 11.392 -1.590 -10.224 1.00 89.19 83 CYS A N 1
ATOM 641 C CA . CYS A 1 83 ? 10.906 -0.267 -10.608 1.00 89.19 83 CYS A CA 1
ATOM 642 C C . CYS A 1 83 ? 9.799 0.285 -9.703 1.00 89.19 83 CYS A C 1
ATOM 644 O O . CYS A 1 83 ? 9.422 1.445 -9.849 1.00 89.19 83 CYS A O 1
ATOM 646 N N . ASP A 1 84 ? 9.304 -0.507 -8.761 1.00 91.19 84 ASP A N 1
ATOM 647 C CA . ASP A 1 84 ? 8.211 -0.170 -7.860 1.00 91.19 84 ASP A CA 1
ATOM 648 C C . ASP A 1 84 ? 8.680 -0.370 -6.419 1.00 91.19 84 ASP A C 1
ATOM 650 O O . ASP A 1 84 ? 9.098 -1.464 -6.042 1.00 91.19 84 ASP A O 1
ATOM 654 N N . LYS A 1 85 ? 8.662 0.679 -5.602 1.00 89.94 85 LYS A N 1
ATOM 655 C CA . LYS A 1 85 ? 9.049 0.561 -4.195 1.00 89.94 85 LYS A CA 1
ATOM 656 C C . LYS A 1 85 ? 7.876 0.024 -3.390 1.00 89.94 85 LYS A C 1
ATOM 658 O O . LYS A 1 85 ? 6.716 0.234 -3.724 1.00 89.94 85 LYS A O 1
ATOM 663 N N . GLU A 1 86 ? 8.188 -0.674 -2.312 1.00 93.12 86 GLU A N 1
ATOM 664 C CA . GLU A 1 86 ? 7.180 -1.039 -1.326 1.00 93.12 86 GLU A CA 1
ATOM 665 C C . GLU A 1 86 ? 6.664 0.193 -0.565 1.00 93.12 86 GLU A C 1
ATOM 667 O O . GLU A 1 86 ? 7.374 1.187 -0.397 1.00 93.12 86 GLU A O 1
ATOM 672 N N . GLU A 1 87 ? 5.425 0.113 -0.086 1.00 93.75 87 GLU A N 1
ATOM 673 C CA . GLU A 1 87 ? 4.833 1.111 0.804 1.00 93.75 87 GLU A CA 1
ATOM 674 C C . GLU A 1 87 ? 4.852 0.593 2.240 1.00 93.75 87 GLU A C 1
ATOM 676 O O . GLU A 1 87 ? 4.388 -0.516 2.530 1.00 93.75 87 GLU A O 1
ATOM 681 N N . ILE A 1 88 ? 5.369 1.428 3.140 1.00 94.00 88 ILE A N 1
ATOM 682 C CA . ILE A 1 88 ? 5.506 1.135 4.565 1.00 94.00 88 ILE A CA 1
ATOM 683 C C . ILE A 1 88 ? 4.557 2.044 5.342 1.00 94.00 88 ILE A C 1
ATOM 685 O O . ILE A 1 88 ? 4.496 3.254 5.116 1.00 94.00 88 ILE A O 1
ATOM 689 N N . CYS A 1 89 ? 3.814 1.451 6.269 1.00 95.69 89 CYS A N 1
ATOM 690 C CA . CYS A 1 89 ? 2.943 2.166 7.185 1.00 95.69 89 CYS A CA 1
ATOM 691 C C . CYS A 1 89 ? 3.727 3.161 8.044 1.00 95.69 89 CYS A C 1
ATOM 693 O O . CYS A 1 89 ? 4.814 2.863 8.533 1.00 95.69 89 CYS A O 1
ATOM 695 N N . SER A 1 90 ? 3.155 4.342 8.272 1.00 94.69 90 SER A N 1
ATOM 696 C CA . SER A 1 90 ? 3.843 5.410 9.002 1.00 94.69 90 SER A CA 1
ATOM 697 C C . SER A 1 90 ? 3.840 5.236 10.522 1.00 94.69 90 SER A C 1
ATOM 699 O O . SER A 1 90 ? 4.562 5.955 11.202 1.00 94.69 90 SER A O 1
ATOM 701 N N . GLY A 1 91 ? 3.009 4.340 11.066 1.00 96.00 91 GLY A N 1
ATOM 702 C CA . GLY A 1 91 ? 2.758 4.231 12.507 1.00 96.00 91 GLY A CA 1
ATOM 703 C C . GLY A 1 91 ? 1.787 5.276 13.070 1.00 96.00 91 GLY A C 1
ATOM 704 O O . GLY A 1 91 ? 1.532 5.278 14.269 1.00 96.00 91 GLY A O 1
ATOM 705 N N . PHE A 1 92 ? 1.213 6.146 12.232 1.00 95.06 92 PHE A N 1
ATOM 706 C CA . PHE A 1 92 ? 0.315 7.229 12.676 1.00 95.06 92 PHE A CA 1
ATOM 707 C C . PHE A 1 92 ? -1.096 7.153 12.082 1.00 95.06 92 PHE A C 1
ATOM 709 O O . PHE A 1 92 ? -1.952 7.978 12.393 1.00 95.06 92 PHE A O 1
ATOM 716 N N . THR A 1 93 ? -1.337 6.210 11.175 1.00 93.94 93 THR A N 1
ATOM 717 C CA . THR A 1 93 ? -2.627 6.012 10.514 1.00 93.94 93 THR A CA 1
ATOM 718 C C . THR A 1 93 ? -2.802 4.543 10.147 1.00 93.94 93 THR A C 1
ATOM 720 O O . THR A 1 93 ? -1.829 3.811 9.970 1.00 93.94 93 THR A O 1
ATOM 723 N N . ASN A 1 94 ? -4.054 4.118 10.008 1.00 92.19 94 ASN A N 1
ATOM 724 C CA . ASN A 1 94 ? -4.431 2.786 9.557 1.00 92.19 94 ASN A CA 1
ATOM 725 C C . ASN A 1 94 ? -4.430 2.627 8.026 1.00 92.19 94 ASN A C 1
ATOM 727 O O . ASN A 1 94 ? -4.560 1.513 7.516 1.00 92.19 94 ASN A O 1
ATOM 731 N N . LYS A 1 95 ? -4.264 3.726 7.283 1.00 92.38 95 LYS A N 1
ATOM 732 C CA . LYS A 1 95 ? -4.234 3.720 5.819 1.00 92.38 95 LYS A CA 1
ATOM 733 C C . LYS A 1 95 ? -2.820 3.495 5.307 1.00 92.38 95 LYS A C 1
ATOM 735 O O . LYS A 1 95 ? -1.896 4.200 5.711 1.00 92.38 95 LYS A O 1
ATOM 740 N N . CYS A 1 96 ? -2.679 2.574 4.357 1.00 93.44 96 CYS A N 1
ATOM 741 C CA . CYS A 1 96 ? -1.454 2.483 3.575 1.00 93.44 96 CYS A CA 1
ATOM 742 C C . CYS A 1 96 ? -1.253 3.798 2.803 1.00 93.44 96 CYS A C 1
ATOM 744 O O . CYS A 1 96 ? -2.225 4.323 2.239 1.00 93.44 96 CYS A O 1
ATOM 746 N N . PRO A 1 97 ? -0.041 4.379 2.799 1.00 90.31 97 PRO A N 1
ATOM 747 C CA . PRO A 1 97 ? 0.227 5.568 2.010 1.00 90.31 97 PRO A CA 1
ATOM 748 C C . PRO A 1 97 ? -0.091 5.313 0.534 1.00 90.31 97 PRO A C 1
ATOM 750 O O . PRO A 1 97 ? 0.395 4.361 -0.054 1.00 90.31 97 PRO A O 1
ATOM 753 N N . LEU A 1 98 ? -0.869 6.202 -0.085 1.00 81.38 98 LEU A N 1
ATOM 754 C CA . LEU A 1 98 ? -1.252 6.111 -1.504 1.00 81.38 98 LEU A CA 1
ATOM 755 C C . LEU A 1 98 ? -0.157 6.620 -2.453 1.00 81.38 98 LEU A C 1
ATOM 757 O O . LEU A 1 98 ? -0.438 7.019 -3.584 1.00 81.38 98 LEU A O 1
ATOM 761 N N . TYR A 1 99 ? 1.078 6.680 -1.973 1.00 73.50 99 TYR A N 1
ATOM 762 C CA . TYR A 1 99 ? 2.202 7.119 -2.772 1.00 73.50 99 TYR A CA 1
ATOM 763 C C . TYR A 1 99 ? 2.689 5.904 -3.557 1.00 73.50 99 TYR A C 1
ATOM 765 O O . TYR A 1 99 ? 3.429 5.092 -3.011 1.00 73.50 99 TYR A O 1
ATOM 773 N N . ASP A 1 100 ? 2.283 5.793 -4.825 1.00 67.44 100 ASP A N 1
ATOM 774 C CA . ASP A 1 100 ? 2.886 4.849 -5.773 1.00 67.44 100 ASP A CA 1
ATOM 775 C C . ASP A 1 100 ? 4.349 5.293 -6.005 1.00 67.44 100 ASP A C 1
ATOM 777 O O . ASP A 1 100 ? 4.684 5.966 -6.982 1.00 67.44 100 ASP A O 1
ATOM 781 N N . PHE A 1 101 ? 5.225 5.002 -5.037 1.00 80.44 101 PHE A N 1
ATOM 782 C CA . PHE A 1 101 ? 6.637 5.355 -5.081 1.00 80.44 101 PHE A CA 1
ATOM 783 C C . PHE A 1 101 ? 7.327 4.478 -6.113 1.00 80.44 101 PHE A C 1
ATOM 785 O O . PHE A 1 101 ? 7.738 3.353 -5.842 1.00 80.44 101 PHE A O 1
ATOM 792 N N . VAL A 1 102 ? 7.487 5.016 -7.309 1.00 84.31 102 VAL A N 1
ATOM 793 C CA . VAL A 1 102 ? 8.213 4.346 -8.379 1.00 84.31 102 VAL A CA 1
ATOM 794 C C . VAL A 1 102 ? 9.689 4.732 -8.340 1.00 84.31 102 VAL A C 1
ATOM 796 O O . VAL A 1 102 ? 10.065 5.823 -7.898 1.00 84.31 102 VAL A O 1
ATOM 799 N N . SER A 1 103 ? 10.553 3.821 -8.782 1.00 83.44 103 SER A N 1
ATOM 800 C CA . SER A 1 103 ? 11.927 4.178 -9.135 1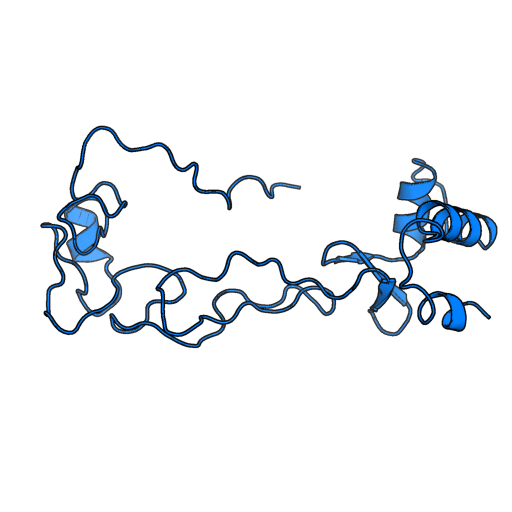.00 83.44 103 SER A CA 1
ATOM 801 C C . SER A 1 103 ? 11.908 5.285 -10.198 1.00 83.44 103 SER A C 1
ATOM 803 O O . SER A 1 103 ? 10.953 5.349 -10.979 1.00 83.44 103 SER A O 1
ATOM 805 N N . PRO A 1 104 ? 12.943 6.145 -10.258 1.00 79.56 104 PRO A N 1
ATOM 806 C CA . PRO A 1 104 ? 13.055 7.142 -11.313 1.00 79.56 104 PRO A CA 1
ATOM 807 C C . PRO A 1 104 ? 12.852 6.505 -12.685 1.00 79.56 104 PRO A C 1
ATOM 809 O O . PRO A 1 104 ? 13.347 5.400 -12.942 1.00 79.56 104 PRO A O 1
ATOM 812 N N . ASN A 1 105 ? 12.128 7.205 -13.559 1.00 73.56 105 ASN A N 1
ATOM 813 C CA . ASN A 1 105 ? 12.064 6.796 -14.952 1.00 73.56 105 ASN A CA 1
ATOM 814 C C . ASN A 1 105 ? 13.497 6.706 -15.504 1.00 73.56 105 ASN A C 1
ATOM 816 O O . ASN A 1 105 ? 14.372 7.476 -15.113 1.00 73.56 105 ASN A O 1
ATOM 820 N N . TYR A 1 106 ? 13.724 5.736 -16.381 1.00 72.25 106 TYR A N 1
ATOM 821 C CA . TYR A 1 106 ? 15.000 5.429 -17.033 1.00 72.25 106 TYR A CA 1
ATOM 822 C C . TYR A 1 106 ? 16.075 4.809 -16.138 1.00 72.25 106 TYR A C 1
ATOM 824 O O . TYR A 1 106 ? 17.152 4.485 -16.630 1.00 72.25 106 TYR A O 1
ATOM 832 N N . LYS A 1 107 ? 15.787 4.544 -14.854 1.00 78.75 107 LYS A N 1
ATOM 833 C CA . LYS A 1 107 ? 16.653 3.681 -14.041 1.00 78.75 107 LYS A CA 1
ATOM 834 C C . LYS A 1 107 ? 16.757 2.305 -14.706 1.00 78.75 107 LYS A C 1
ATOM 836 O O . LYS A 1 107 ? 15.732 1.686 -14.990 1.00 78.75 107 LYS A O 1
ATOM 841 N N . ILE A 1 108 ? 17.981 1.830 -14.907 1.00 76.19 108 ILE A N 1
ATOM 842 C CA . ILE A 1 108 ? 18.254 0.509 -15.476 1.00 76.19 108 ILE A CA 1
ATOM 843 C C . ILE A 1 108 ? 17.631 -0.585 -14.601 1.00 76.19 108 ILE A C 1
ATOM 845 O O . ILE A 1 108 ? 17.663 -0.521 -13.368 1.00 76.19 108 ILE A O 1
ATOM 849 N N . CYS A 1 109 ? 17.038 -1.574 -15.261 1.00 84.38 109 CYS A N 1
ATOM 850 C CA . CYS A 1 109 ? 16.303 -2.670 -14.650 1.00 84.38 109 CYS A CA 1
ATOM 851 C C . CYS A 1 109 ? 16.585 -3.973 -15.423 1.00 84.38 109 CYS A C 1
ATOM 853 O O . CYS A 1 109 ? 17.064 -3.924 -16.558 1.00 84.38 109 CYS A O 1
ATOM 855 N N . ARG A 1 110 ? 16.345 -5.138 -14.811 1.00 87.44 110 ARG A N 1
ATOM 856 C CA . ARG A 1 110 ? 16.577 -6.471 -15.391 1.00 87.44 110 ARG A CA 1
ATOM 857 C C . ARG A 1 110 ? 17.991 -6.623 -15.964 1.00 87.44 110 ARG A C 1
ATOM 859 O O . ARG A 1 110 ? 18.149 -6.936 -17.133 1.00 87.44 110 ARG A O 1
ATOM 866 N N . ASN A 1 111 ? 19.017 -6.387 -15.143 1.00 83.56 111 ASN A N 1
ATOM 867 C CA . ASN A 1 111 ? 20.427 -6.560 -15.531 1.00 83.56 111 ASN A CA 1
ATOM 868 C C . ASN A 1 111 ? 20.772 -5.918 -16.893 1.00 83.56 111 ASN A C 1
ATOM 870 O O . ASN A 1 111 ? 21.320 -6.587 -17.759 1.00 83.56 111 ASN A O 1
ATOM 874 N N . GLU A 1 112 ? 20.420 -4.643 -17.084 1.00 75.81 112 GLU A N 1
ATOM 875 C CA . GLU A 1 112 ? 20.696 -3.882 -18.320 1.00 75.81 112 GLU A CA 1
ATOM 876 C C . GLU A 1 112 ? 19.824 -4.250 -19.540 1.00 75.81 112 GLU A C 1
ATOM 878 O O . GLU A 1 112 ? 19.986 -3.675 -20.612 1.00 75.81 112 GLU A O 1
ATOM 883 N N . GLU A 1 113 ? 18.820 -5.120 -19.386 1.00 77.75 113 GLU A N 1
ATOM 884 C CA . GLU A 1 113 ? 17.881 -5.482 -20.465 1.00 77.75 113 GLU A CA 1
ATOM 885 C C . GLU A 1 113 ? 16.648 -4.560 -20.563 1.00 77.75 113 GLU A C 1
ATOM 887 O O . GLU A 1 113 ? 15.754 -4.772 -21.394 1.00 77.75 113 GLU A O 1
ATOM 892 N N . GLY A 1 114 ? 16.551 -3.548 -19.700 1.00 78.62 114 GLY A N 1
ATOM 893 C CA . GLY A 1 114 ? 15.417 -2.638 -19.680 1.00 78.62 114 GLY A CA 1
ATOM 894 C C . GLY A 1 114 ? 15.619 -1.398 -18.823 1.00 78.62 114 GLY A C 1
ATOM 895 O O . GLY A 1 114 ? 16.662 -1.182 -18.204 1.00 78.62 114 GLY A O 1
ATOM 896 N N . PHE A 1 115 ? 14.569 -0.585 -18.767 1.00 77.00 115 PHE A N 1
ATOM 897 C CA . PHE A 1 115 ? 14.523 0.597 -17.920 1.00 77.00 115 PHE A CA 1
ATOM 898 C C . PHE A 1 115 ? 13.149 0.815 -17.284 1.00 77.00 115 PHE A C 1
ATOM 900 O O . PHE A 1 115 ? 12.102 0.449 -17.825 1.00 77.00 115 PHE A O 1
ATOM 907 N N . CYS A 1 116 ? 13.151 1.429 -16.105 1.00 82.75 116 CYS A N 1
ATOM 908 C CA . CYS A 1 116 ? 11.937 1.759 -15.382 1.00 82.75 116 CYS A CA 1
ATOM 909 C C . CYS A 1 116 ? 11.147 2.852 -16.103 1.00 82.75 116 CYS A C 1
ATOM 911 O O . CYS A 1 116 ? 11.687 3.896 -16.449 1.00 82.75 116 CYS A O 1
ATOM 913 N N . TYR A 1 117 ? 9.846 2.654 -16.278 1.00 78.94 117 TYR A N 1
ATOM 914 C CA . TYR A 1 117 ? 8.929 3.703 -16.704 1.00 78.94 117 TYR A CA 1
ATOM 915 C C . TYR A 1 117 ? 7.595 3.532 -15.984 1.00 78.94 117 TYR A C 1
ATOM 917 O O . TYR A 1 117 ? 6.950 2.484 -16.084 1.00 78.94 117 TYR A O 1
ATOM 925 N N . ASN A 1 118 ? 7.196 4.555 -15.225 1.00 80.69 118 ASN A N 1
ATOM 926 C CA . ASN A 1 118 ? 5.954 4.571 -14.451 1.00 80.69 118 ASN A CA 1
ATOM 927 C C . ASN A 1 118 ? 5.759 3.293 -13.603 1.00 80.69 118 ASN A C 1
ATOM 929 O O . ASN A 1 118 ? 4.729 2.621 -13.677 1.00 80.69 118 ASN A O 1
ATOM 933 N N . GLY A 1 119 ? 6.806 2.899 -12.870 1.00 83.88 119 GLY A N 1
ATOM 934 C CA . GLY A 1 119 ? 6.784 1.746 -11.962 1.00 83.88 119 GLY A CA 1
ATOM 935 C C . GLY A 1 119 ? 7.031 0.379 -12.597 1.00 83.88 119 GLY A C 1
ATOM 936 O O . GLY A 1 119 ? 7.143 -0.610 -11.879 1.00 83.88 119 GLY A O 1
ATOM 937 N N . ASN A 1 120 ? 7.148 0.294 -13.923 1.00 85.44 120 ASN A N 1
ATOM 938 C CA . ASN A 1 120 ? 7.318 -0.971 -14.636 1.00 85.44 120 ASN A CA 1
ATOM 939 C C . ASN A 1 120 ? 8.696 -1.042 -15.296 1.00 85.44 120 ASN A C 1
ATOM 941 O O . ASN A 1 120 ? 9.147 -0.056 -15.872 1.00 85.44 120 ASN A O 1
ATOM 945 N N . CYS A 1 121 ? 9.341 -2.208 -15.247 1.00 86.44 121 CYS A N 1
ATOM 946 C CA . CYS A 1 121 ? 10.558 -2.464 -16.017 1.00 86.44 121 CYS A CA 1
ATOM 947 C C . CYS A 1 121 ? 10.179 -2.775 -17.472 1.00 86.44 121 CYS A C 1
ATOM 949 O O . CYS A 1 121 ? 9.689 -3.869 -17.771 1.00 86.44 121 CYS A O 1
ATOM 951 N N . MET A 1 122 ? 10.356 -1.793 -18.356 1.00 82.88 122 MET A N 1
ATOM 952 C CA . MET A 1 122 ? 10.077 -1.910 -19.787 1.00 82.88 122 MET A CA 1
ATOM 953 C C . MET A 1 122 ? 11.328 -2.385 -20.527 1.00 82.88 122 MET A C 1
ATOM 955 O O . MET A 1 122 ? 12.439 -2.024 -20.150 1.00 82.88 122 MET A O 1
ATOM 959 N N . ASN A 1 123 ? 11.158 -3.161 -21.600 1.00 79.88 123 ASN A N 1
ATOM 960 C CA . ASN A 1 123 ? 12.259 -3.472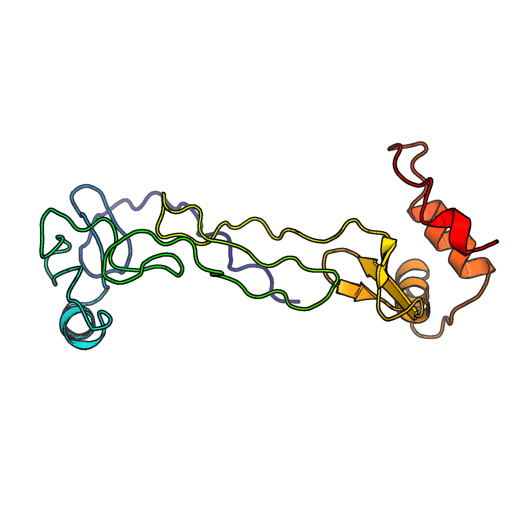 -22.513 1.00 79.88 123 ASN A CA 1
ATOM 961 C C . ASN A 1 123 ? 12.301 -2.475 -23.681 1.00 79.88 123 ASN A C 1
ATOM 963 O O . ASN A 1 123 ? 11.318 -1.786 -23.982 1.00 79.88 123 ASN A O 1
ATOM 967 N N . SER A 1 124 ? 13.444 -2.422 -24.358 1.00 73.12 124 SER A N 1
ATOM 968 C CA . SER A 1 124 ? 13.699 -1.432 -25.403 1.00 73.12 124 SER A CA 1
ATOM 969 C C . SER A 1 124 ? 12.752 -1.573 -26.606 1.00 73.12 124 SER A C 1
ATOM 971 O O . SER A 1 124 ? 12.264 -0.572 -27.124 1.00 73.12 124 SER A O 1
ATOM 973 N N . ASP A 1 125 ? 12.387 -2.803 -26.988 1.00 76.12 125 ASP A N 1
ATOM 974 C CA . ASP A 1 125 ? 11.401 -3.072 -28.047 1.00 76.12 125 ASP A CA 1
ATOM 975 C C . ASP A 1 125 ? 10.019 -2.484 -27.736 1.00 76.12 125 ASP A C 1
ATOM 977 O O . ASP A 1 125 ? 9.377 -1.893 -28.604 1.00 76.12 125 ASP A O 1
ATOM 981 N N . TYR A 1 126 ? 9.527 -2.656 -26.506 1.00 75.56 126 TYR A N 1
ATOM 982 C CA . TYR A 1 126 ? 8.205 -2.178 -26.109 1.00 75.56 126 TYR A CA 1
ATOM 983 C C . TYR A 1 126 ? 8.120 -0.653 -26.182 1.00 75.56 126 TYR A C 1
ATOM 985 O O . TYR A 1 126 ? 7.138 -0.105 -26.685 1.00 75.56 126 TYR A O 1
ATOM 993 N N . MET A 1 127 ? 9.172 0.031 -25.738 1.00 72.25 127 MET A N 1
ATOM 994 C CA . MET A 1 127 ? 9.228 1.489 -25.773 1.00 72.25 127 MET A CA 1
ATOM 995 C C . MET A 1 127 ? 9.358 2.021 -27.198 1.00 72.25 127 MET A C 1
ATOM 997 O O . MET A 1 127 ? 8.716 3.017 -27.525 1.00 72.25 127 MET A O 1
ATOM 1001 N N . CYS A 1 128 ? 10.054 1.306 -28.082 1.00 76.31 128 CYS A N 1
ATOM 1002 C CA . CYS A 1 128 ? 10.059 1.625 -29.506 1.00 76.31 128 CYS A CA 1
ATOM 1003 C C . CYS A 1 128 ? 8.676 1.498 -30.139 1.00 76.31 128 CYS A C 1
ATOM 1005 O O . CYS A 1 128 ? 8.204 2.417 -30.807 1.00 76.31 128 CYS A O 1
ATOM 1007 N N . LYS A 1 129 ? 7.975 0.394 -29.873 1.00 82.56 129 LYS A N 1
ATOM 1008 C CA . LYS A 1 129 ? 6.604 0.196 -30.363 1.00 82.56 129 LYS A CA 1
ATOM 1009 C C . LYS A 1 129 ? 5.663 1.282 -29.853 1.00 82.56 129 LYS A C 1
ATOM 1011 O O . LYS A 1 129 ? 4.797 1.733 -30.599 1.00 82.56 129 LYS A O 1
ATOM 1016 N N . TYR A 1 130 ? 5.847 1.719 -28.608 1.00 76.69 130 TYR A N 1
ATOM 1017 C CA . TYR A 1 130 ? 5.076 2.802 -28.006 1.00 76.69 130 TYR A CA 1
ATOM 1018 C C . TYR A 1 130 ? 5.383 4.167 -28.642 1.00 76.69 130 TYR A C 1
ATOM 1020 O O . TYR A 1 130 ? 4.453 4.857 -29.059 1.00 76.69 130 TYR A O 1
ATOM 1028 N N . ALA A 1 131 ? 6.662 4.531 -28.779 1.00 73.38 131 ALA A N 1
ATOM 1029 C CA . ALA A 1 131 ? 7.102 5.799 -29.366 1.00 73.38 131 ALA A CA 1
ATOM 1030 C C . ALA A 1 131 ? 6.642 5.953 -30.825 1.00 73.38 131 ALA A C 1
ATOM 1032 O O . ALA A 1 131 ? 6.078 6.981 -31.195 1.00 73.38 131 ALA A O 1
ATOM 1033 N N . TYR A 1 132 ? 6.796 4.900 -31.636 1.00 79.31 132 TYR A N 1
ATOM 1034 C CA . TYR A 1 132 ? 6.350 4.887 -33.034 1.00 79.31 132 TYR A CA 1
ATOM 1035 C C . TYR A 1 132 ? 4.857 4.600 -33.210 1.00 79.31 132 TYR A C 1
ATOM 1037 O O . TYR A 1 132 ? 4.342 4.723 -34.321 1.00 79.31 132 TYR A O 1
ATOM 1045 N N . LYS A 1 133 ? 4.158 4.185 -32.145 1.00 82.56 133 LYS A N 1
ATOM 1046 C CA . LYS A 1 133 ? 2.794 3.633 -32.211 1.00 82.56 133 LYS A CA 1
ATOM 1047 C C . LYS A 1 133 ? 2.662 2.499 -33.246 1.00 82.56 133 LYS A C 1
ATOM 1049 O O . LYS A 1 133 ? 1.609 2.340 -33.861 1.00 82.56 133 LYS A O 1
ATOM 1054 N N . ASP A 1 134 ? 3.713 1.697 -33.427 1.00 83.19 134 ASP A N 1
ATOM 1055 C CA . ASP A 1 134 ? 3.754 0.572 -34.369 1.00 83.19 134 ASP A CA 1
ATOM 1056 C C . ASP A 1 134 ? 4.365 -0.669 -33.706 1.00 83.19 134 ASP A C 1
ATOM 1058 O O . ASP A 1 134 ? 5.552 -0.729 -33.397 1.00 83.19 134 ASP A O 1
ATOM 1062 N N . SER A 1 135 ? 3.536 -1.700 -33.528 1.00 81.50 135 SER A N 1
ATOM 1063 C CA . SER A 1 135 ? 3.902 -2.978 -32.898 1.00 81.50 135 SER A CA 1
ATOM 1064 C C . SER A 1 135 ? 4.991 -3.786 -33.620 1.00 81.50 135 SER A C 1
ATOM 1066 O O . SER A 1 135 ? 5.515 -4.742 -33.042 1.00 81.50 135 SER A O 1
ATOM 1068 N N . ARG A 1 136 ? 5.321 -3.429 -34.866 1.00 85.00 136 ARG A N 1
ATOM 1069 C CA . ARG A 1 136 ? 6.337 -4.097 -35.693 1.00 85.00 136 ARG A CA 1
ATOM 1070 C C . ARG A 1 136 ? 7.726 -3.490 -35.525 1.00 85.00 136 ARG A C 1
ATOM 1072 O O . ARG A 1 136 ? 8.684 -4.036 -36.062 1.00 85.00 136 ARG A O 1
ATOM 1079 N N . VAL A 1 137 ? 7.836 -2.367 -34.817 1.00 78.88 137 VAL A N 1
ATOM 1080 C CA . VAL A 1 137 ? 9.122 -1.718 -34.568 1.00 78.88 137 VAL A CA 1
ATOM 1081 C C . VAL A 1 137 ? 9.890 -2.514 -33.521 1.00 78.88 137 VAL A C 1
ATOM 1083 O O . VAL A 1 137 ? 9.350 -2.892 -32.484 1.00 78.88 137 VAL A O 1
ATOM 1086 N N . PHE A 1 138 ? 11.159 -2.762 -33.810 1.00 78.44 138 PHE A N 1
ATOM 1087 C CA . PHE A 1 138 ? 12.111 -3.357 -32.884 1.00 78.44 138 PHE A CA 1
ATOM 1088 C C . PHE A 1 138 ? 13.136 -2.311 -32.463 1.00 78.44 138 PHE A C 1
ATOM 1090 O O . PHE A 1 138 ? 13.253 -1.237 -33.065 1.00 78.44 138 PHE A O 1
ATOM 1097 N N . PHE A 1 139 ? 13.887 -2.646 -31.429 1.00 74.06 139 PHE A N 1
ATOM 1098 C CA . PHE A 1 139 ? 15.018 -1.884 -30.955 1.00 74.06 139 PHE A CA 1
ATOM 1099 C C . PHE A 1 139 ? 15.983 -1.559 -32.100 1.00 74.06 139 PHE A C 1
ATOM 1101 O O . PHE A 1 139 ? 16.461 -2.437 -32.819 1.00 74.06 139 PHE A O 1
ATOM 1108 N N . SER A 1 140 ? 16.251 -0.269 -32.278 1.00 72.12 140 SER A N 1
ATOM 1109 C CA . SER A 1 140 ? 17.212 0.254 -33.246 1.00 72.12 140 SER A CA 1
ATOM 1110 C C . SER A 1 140 ? 17.772 1.579 -32.743 1.00 72.12 140 SER A C 1
ATOM 1112 O O . SER A 1 140 ? 17.111 2.278 -31.973 1.00 72.12 140 SER A O 1
ATOM 1114 N N . SER A 1 141 ? 18.961 1.963 -33.204 1.00 67.75 141 SER A N 1
ATOM 1115 C CA . SER A 1 141 ? 19.568 3.255 -32.857 1.00 67.75 141 SER A CA 1
ATOM 1116 C C . SER A 1 141 ? 18.664 4.442 -33.211 1.00 67.75 141 SER A C 1
ATOM 1118 O O . SER A 1 141 ? 18.542 5.368 -32.418 1.00 67.75 141 SER A O 1
ATOM 1120 N N . ALA A 1 142 ? 17.948 4.373 -34.340 1.00 76.19 142 ALA A N 1
ATOM 1121 C CA . ALA A 1 142 ? 16.974 5.389 -34.747 1.00 76.19 142 ALA A CA 1
ATOM 1122 C C . ALA A 1 142 ? 15.812 5.532 -33.750 1.00 76.19 142 ALA A C 1
ATOM 1124 O O . ALA A 1 142 ? 15.359 6.641 -33.472 1.00 76.19 142 ALA A O 1
ATOM 1125 N N . CYS A 1 143 ? 15.355 4.415 -33.180 1.00 75.12 143 CYS A N 1
ATOM 1126 C CA . CYS A 1 143 ? 14.340 4.447 -32.141 1.00 75.12 143 CYS A CA 1
ATOM 1127 C C . CYS A 1 143 ? 14.855 5.054 -30.835 1.00 75.12 143 CYS A C 1
ATOM 1129 O O . CYS A 1 143 ? 14.133 5.814 -30.198 1.00 75.12 143 CYS A O 1
AT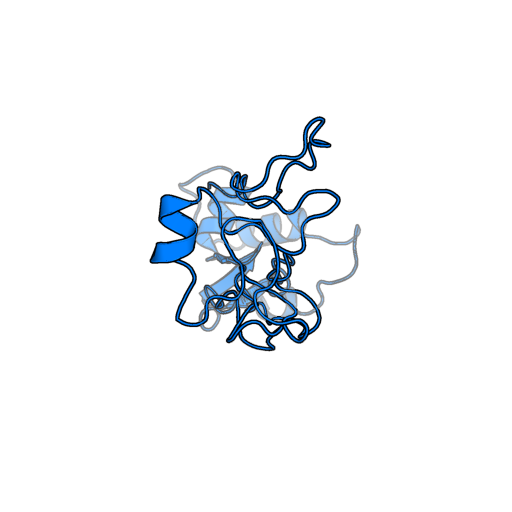OM 1131 N N . ILE A 1 144 ? 16.086 4.726 -30.435 1.00 67.81 144 ILE A N 1
ATOM 1132 C CA . ILE A 1 144 ? 16.683 5.277 -29.214 1.00 67.81 144 ILE A CA 1
ATOM 1133 C C . ILE A 1 144 ? 16.765 6.796 -29.321 1.00 67.81 144 ILE A C 1
ATOM 1135 O O . ILE A 1 144 ? 16.346 7.469 -28.391 1.00 67.81 144 ILE A O 1
ATOM 1139 N N . SER A 1 145 ? 17.208 7.336 -30.461 1.00 70.38 145 SER A N 1
ATOM 1140 C CA . SER A 1 145 ? 17.217 8.785 -30.693 1.00 70.38 145 SER A CA 1
ATOM 1141 C C . SER A 1 145 ? 15.821 9.396 -30.559 1.00 70.38 145 SER A C 1
ATOM 1143 O O . SER A 1 145 ? 15.664 10.381 -29.854 1.00 70.38 145 SER A O 1
ATOM 1145 N N . LEU A 1 146 ? 14.787 8.761 -31.123 1.00 70.81 146 LEU A N 1
ATOM 1146 C CA . LEU A 1 146 ? 13.406 9.236 -30.983 1.00 70.81 146 LEU A CA 1
ATOM 1147 C C . LEU A 1 146 ? 12.896 9.178 -29.534 1.00 70.81 146 LEU A C 1
ATOM 1149 O O . LEU A 1 146 ? 12.195 10.081 -29.087 1.00 70.81 146 LEU A O 1
ATOM 1153 N N . ILE A 1 147 ? 13.208 8.104 -28.804 1.00 69.44 147 ILE A N 1
ATOM 1154 C CA . ILE A 1 147 ? 12.871 7.984 -27.384 1.00 69.44 147 ILE A CA 1
ATOM 1155 C C . ILE A 1 147 ? 13.592 9.088 -26.608 1.00 69.44 147 ILE A C 1
ATOM 1157 O O . ILE A 1 147 ? 12.941 9.782 -25.842 1.00 69.44 147 ILE A O 1
ATOM 1161 N N . SER A 1 148 ? 14.884 9.310 -26.845 1.00 65.25 148 SER A N 1
ATOM 1162 C CA . SER A 1 148 ? 15.643 10.398 -26.227 1.00 65.25 148 SER A CA 1
ATOM 1163 C C . SER A 1 148 ? 15.055 11.773 -26.544 1.00 65.25 148 SER A C 1
ATOM 1165 O O . SER A 1 148 ? 14.948 12.567 -25.625 1.00 65.25 148 SER A O 1
ATOM 1167 N N . ASP A 1 149 ? 14.572 12.025 -27.765 1.00 64.19 149 ASP A N 1
ATOM 1168 C CA . ASP A 1 149 ? 13.936 13.296 -28.155 1.00 64.19 149 ASP A CA 1
ATOM 1169 C C . ASP A 1 149 ? 12.559 13.505 -27.493 1.00 64.19 149 ASP A C 1
ATOM 1171 O O . ASP A 1 149 ? 12.198 14.618 -27.115 1.00 64.19 149 ASP A O 1
ATOM 1175 N N . ILE A 1 150 ? 11.770 12.436 -27.311 1.00 59.34 150 ILE A N 1
ATOM 1176 C CA . ILE A 1 150 ? 10.507 12.478 -26.541 1.00 59.34 150 ILE A CA 1
ATOM 1177 C C . ILE A 1 150 ? 10.783 12.759 -25.054 1.00 59.34 150 ILE A C 1
ATOM 1179 O O . ILE A 1 150 ? 9.908 13.251 -24.336 1.00 59.34 150 ILE A O 1
ATOM 1183 N N . LEU A 1 151 ? 11.981 12.409 -24.590 1.00 53.88 151 LEU A N 1
ATOM 1184 C CA . LEU A 1 151 ? 12.393 12.443 -23.194 1.00 53.88 151 LEU A CA 1
ATOM 1185 C C . LEU A 1 151 ? 13.392 13.560 -22.874 1.00 53.88 151 LEU A C 1
ATOM 1187 O O . LEU A 1 151 ? 13.775 13.673 -21.709 1.00 53.88 151 LEU A O 1
ATOM 1191 N N . ASP A 1 152 ? 13.788 14.368 -23.865 1.00 50.72 152 ASP A N 1
ATOM 1192 C CA . ASP A 1 152 ? 14.828 15.384 -23.728 1.00 50.72 152 ASP A CA 1
ATOM 1193 C C . ASP A 1 152 ? 14.358 16.516 -22.799 1.00 50.72 152 ASP A C 1
ATOM 1195 O O . ASP A 1 152 ? 13.376 17.219 -23.087 1.00 50.72 152 ASP A O 1
ATOM 1199 N N . PRO A 1 153 ? 15.040 16.717 -21.661 1.00 47.56 153 PRO A N 1
ATOM 1200 C CA . PRO A 1 153 ? 14.712 17.742 -20.708 1.00 47.56 153 PRO A CA 1
ATOM 1201 C C . PRO A 1 153 ? 15.471 19.064 -20.913 1.00 47.56 153 PRO A C 1
ATOM 1203 O O . PRO A 1 153 ? 15.735 19.756 -19.929 1.00 47.56 153 PRO A O 1
ATOM 1206 N N . GLU A 1 154 ? 15.640 19.554 -22.143 1.00 49.34 154 GLU A N 1
ATOM 1207 C CA . GLU A 1 154 ? 15.618 21.020 -22.349 1.00 49.34 154 GLU A CA 1
ATOM 1208 C C . GLU A 1 154 ? 14.258 21.650 -21.942 1.00 49.34 154 GLU A C 1
ATOM 1210 O O . GLU A 1 154 ? 14.091 22.869 -21.937 1.00 49.34 154 GLU A O 1
ATOM 1215 N N . THR A 1 155 ? 13.309 20.831 -21.462 1.00 50.59 155 THR A N 1
ATOM 1216 C CA . THR A 1 155 ? 12.208 21.254 -20.584 1.00 50.59 155 THR A CA 1
ATOM 1217 C C . THR A 1 155 ? 12.263 20.765 -19.116 1.00 50.59 155 THR A C 1
ATOM 1219 O O . THR A 1 155 ? 11.386 21.189 -18.368 1.00 50.59 155 THR A O 1
ATOM 1222 N N . ASN A 1 156 ? 13.226 19.940 -18.639 1.00 41.34 156 ASN A N 1
ATOM 1223 C CA . ASN A 1 156 ? 13.394 19.605 -17.194 1.00 41.34 156 ASN A CA 1
ATOM 1224 C C . ASN A 1 156 ? 14.645 18.763 -16.787 1.00 41.34 156 ASN A C 1
ATOM 1226 O O . ASN A 1 156 ? 14.553 17.558 -16.565 1.00 41.34 156 ASN A O 1
ATOM 1230 N N . ASN A 1 157 ? 15.813 19.396 -16.627 1.00 43.91 157 ASN A N 1
ATOM 1231 C CA . ASN A 1 157 ? 17.092 18.852 -16.111 1.00 43.91 157 ASN A CA 1
ATOM 1232 C C . ASN A 1 157 ? 17.047 17.643 -15.129 1.00 43.91 157 ASN A C 1
ATOM 1234 O O . ASN A 1 157 ? 17.113 17.825 -13.910 1.00 43.91 157 ASN A O 1
ATOM 1238 N N . SER A 1 158 ? 17.085 16.406 -15.641 1.00 46.03 158 SER A N 1
ATOM 1239 C CA . SER A 1 158 ? 17.552 15.222 -14.887 1.00 46.03 158 SER A CA 1
ATOM 1240 C C . SER A 1 158 ? 17.851 14.004 -15.781 1.00 46.03 158 SER A C 1
ATOM 1242 O O . SER A 1 158 ? 17.257 12.941 -15.615 1.00 46.03 158 SER A O 1
ATOM 1244 N N . MET A 1 159 ? 18.787 14.112 -16.733 1.00 51.19 159 MET A N 1
ATOM 1245 C CA . MET A 1 159 ? 19.152 12.955 -17.573 1.00 51.19 159 MET A CA 1
ATOM 1246 C C . MET A 1 159 ? 20.652 12.842 -17.884 1.00 51.19 159 MET A C 1
ATOM 1248 O O . MET A 1 159 ? 21.039 12.660 -19.031 1.00 51.19 159 MET A O 1
ATOM 1252 N N . ASP A 1 160 ? 21.505 12.904 -16.855 1.00 47.75 160 ASP A N 1
ATOM 1253 C CA . ASP A 1 160 ? 22.964 12.725 -17.017 1.00 47.75 160 ASP A CA 1
ATOM 1254 C C . ASP A 1 160 ? 23.488 11.318 -16.628 1.00 47.75 160 ASP A C 1
ATOM 1256 O O . ASP A 1 160 ? 24.696 11.076 -16.605 1.00 47.75 160 ASP A O 1
ATOM 1260 N N . GLU A 1 161 ? 22.599 10.355 -16.352 1.00 45.84 161 GLU A N 1
ATOM 1261 C CA . GLU A 1 161 ? 22.982 8.950 -16.092 1.00 45.84 161 GLU A CA 1
ATOM 1262 C C . GLU A 1 161 ? 22.409 7.948 -17.107 1.00 45.84 161 GLU A C 1
ATOM 1264 O O . GLU A 1 161 ? 23.091 6.983 -17.439 1.00 45.84 161 GLU A O 1
ATOM 1269 N N . ALA A 1 162 ? 21.214 8.179 -17.668 1.00 40.94 162 ALA A N 1
ATOM 1270 C CA . ALA A 1 162 ? 20.605 7.245 -18.625 1.00 40.94 162 ALA A CA 1
ATOM 1271 C C . ALA A 1 162 ? 21.342 7.213 -19.977 1.00 40.94 162 ALA A C 1
ATOM 1273 O O . ALA A 1 162 ? 21.478 6.158 -20.588 1.00 40.94 162 ALA A O 1
ATOM 1274 N N . THR A 1 163 ? 21.868 8.355 -20.427 1.00 44.38 163 THR A N 1
ATOM 1275 C CA . THR A 1 163 ? 22.527 8.489 -21.737 1.00 44.38 163 THR A CA 1
ATOM 1276 C C . THR A 1 163 ? 23.965 7.961 -21.737 1.00 44.38 163 THR A C 1
ATOM 1278 O O . THR A 1 163 ? 24.467 7.554 -22.782 1.00 44.38 163 THR A O 1
ATOM 1281 N N . LYS A 1 164 ? 24.624 7.901 -20.568 1.00 42.88 164 LYS A N 1
ATOM 1282 C CA . LYS A 1 164 ? 26.010 7.410 -20.430 1.00 42.88 164 LYS A CA 1
ATOM 1283 C C . LYS A 1 164 ? 26.162 5.905 -20.650 1.00 42.88 164 LYS A C 1
ATOM 1285 O O . LYS A 1 164 ? 27.277 5.454 -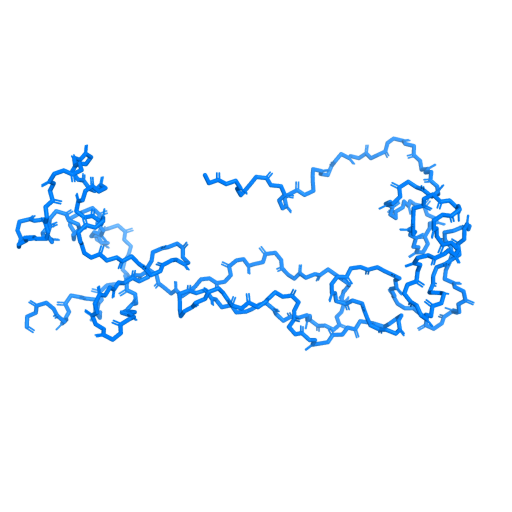20.849 1.00 42.88 164 LYS A O 1
ATOM 1290 N N . PHE A 1 165 ? 25.073 5.140 -20.634 1.00 43.38 165 PHE A N 1
ATOM 1291 C CA . PHE A 1 165 ? 25.103 3.696 -20.894 1.00 43.38 165 PHE A CA 1
ATOM 1292 C C . PHE A 1 165 ? 24.861 3.326 -22.365 1.00 43.38 165 PHE A C 1
ATOM 1294 O O . PHE A 1 165 ? 24.933 2.151 -22.716 1.00 43.38 165 PHE A O 1
ATOM 1301 N N . PHE A 1 166 ? 24.582 4.305 -23.233 1.00 46.06 166 PHE A N 1
ATOM 1302 C CA . PHE A 1 166 ? 24.387 4.074 -24.669 1.00 46.06 166 PHE A CA 1
ATOM 1303 C C . PHE A 1 166 ? 25.652 4.316 -25.516 1.00 46.06 166 PHE A C 1
ATOM 1305 O O . PHE A 1 166 ? 25.620 4.019 -26.712 1.00 46.06 166 PHE A O 1
ATOM 1312 N N . PHE A 1 167 ? 26.746 4.814 -24.919 1.00 41.44 167 PHE A N 1
ATOM 1313 C CA . PHE A 1 167 ? 28.048 5.037 -25.566 1.00 41.44 167 PHE A CA 1
ATOM 1314 C C . PHE A 1 167 ? 29.199 4.430 -24.767 1.00 41.44 167 PHE A C 1
ATOM 1316 O O . PHE A 1 167 ? 29.251 4.676 -23.543 1.00 41.44 167 PHE A O 1
#

InterPro domains:
  IPR001762 Disintegrin domain [PF00200] (24-97)
  IPR001762 Disintegrin domain [PS50214] (15-104)
  IPR001762 Disintegrin domain [SM00050] (24-103)
  IPR036436 Disintegrin domain superfamily [G3DSA:4.10.70.10] (15-99)
  IPR036436 Disintegrin domain superfamily [SSF57552] (24-99)

Foldseek 3Di:
DPPPPPDPPPPPPPDDDAQCFDDDPPAQGHCHHQVCLVPPQPPASQAHSVRYGPDPPANYRDALQADNRFGHFAFSAPQPFPQFHTFTTPRNDRYTDPPRDGDDFLCAGDVNQATHDSSDTDGQQVQLCVLVVHNPDGDDPVSVVSSCVVVPPVVPDDDPPNVVVVD

Sequence (167 aa):
STQCLRISMRSKRIYSKCGDGHVDKNEDCDCGHQQICDKFTNKDKCCDSKCMFTKGQYFCADGDCCKNCEYSVNICRPSRGECDKEEICSGFTNKCPLYDFVSPNYKICRNEEGFCYNGNCMNSDYMCKYAYKDSRVFFSSACISLISDILDPETNNSMDEATKFFF

pLDDT: mean 77.09, std 16.1, range [40.09, 96.56]

Organism: Myxobolus squamalis (NCBI:txid59785)